Protein AF-V8D171-F1 (afdb_monomer_lite)

Radius of gyration: 16.26 Å; chains: 1; bounding box: 45×54×33 Å

Secondary structure (DSSP, 8-state):
-PPPEEEE--B--GGGTTSHHHHHHHHHHHHHH-TT-S-HHHHHHHT--S-HHHHHHHHHHHHHHHHHHHHHHS-GGG--SSTTSHHHHHHH-S--HHHHHHHHHHH--SPPPTT-B--EEEEPPP------

pLDDT: mean 88.14, std 11.97, range [40.44, 97.88]

Foldseek 3Di:
DDFDWDKDAWFDDPVCCLALLQLLLQLLVCLVPPVPDLASSVVSLVPDDDDPVSSVVSSLQLLQQLLVLCVVPPDPVQAFPDSSGVSRNVVRDNDSSVSSNVSSVVRPVDDDPPSTDGMDIDGDDPPPPPDD

Sequence (132 aa):
MASALHYRPSQVSAELQHTTLAVAWKAADIYALEPASTDAIAEAGTALTGDTAQIALLVAVVNDAACHLANDRIRASARPADPTRWANWQASVGELWPILADAAYFTYRHDIPVTNRPGRYETAPPTSSASQ

Structure (mmCIF, N/CA/C/O backbone):
data_AF-V8D171-F1
#
_entry.id   AF-V8D171-F1
#
loop_
_atom_site.group_PDB
_atom_site.id
_atom_site.type_symbol
_atom_site.label_atom_id
_atom_site.label_alt_id
_atom_site.label_comp_id
_atom_site.label_asym_id
_atom_site.label_entity_id
_atom_site.label_seq_id
_atom_site.pdbx_PDB_ins_code
_atom_site.Cartn_x
_atom_site.Cartn_y
_atom_site.Cartn_z
_atom_site.occupancy
_atom_site.B_iso_or_equiv
_atom_site.auth_seq_id
_atom_site.auth_comp_id
_atom_site.auth_asym_id
_atom_site.auth_atom_id
_atom_site.pdbx_PDB_model_num
ATOM 1 N N . MET A 1 1 ? -4.680 -32.297 -11.901 1.00 47.75 1 MET A N 1
ATOM 2 C CA . MET A 1 1 ? -5.339 -30.994 -12.137 1.00 47.75 1 MET A CA 1
ATOM 3 C C . MET A 1 1 ? -4.721 -30.010 -11.160 1.00 47.75 1 MET A C 1
ATOM 5 O O . MET A 1 1 ? -4.687 -30.332 -9.980 1.00 47.75 1 MET A O 1
ATOM 9 N N . ALA A 1 2 ? -4.128 -28.912 -11.631 1.00 50.97 2 ALA A N 1
ATOM 10 C CA . ALA A 1 2 ? -3.550 -27.904 -10.742 1.00 50.97 2 ALA A CA 1
ATOM 11 C C . ALA A 1 2 ? -4.689 -27.135 -10.057 1.00 50.97 2 ALA A C 1
ATOM 13 O O . ALA A 1 2 ? -5.599 -26.672 -10.744 1.00 50.97 2 ALA A O 1
ATOM 14 N N . SER A 1 3 ? -4.674 -27.040 -8.727 1.00 58.84 3 SER A N 1
ATOM 15 C CA . SER A 1 3 ? -5.623 -26.198 -7.996 1.00 58.84 3 SER A CA 1
ATOM 16 C C . SER A 1 3 ? -5.428 -24.745 -8.422 1.00 58.84 3 SER A C 1
ATOM 18 O O . SER A 1 3 ? -4.307 -24.239 -8.373 1.00 58.84 3 SER A O 1
ATOM 20 N N . ALA A 1 4 ? -6.502 -24.080 -8.845 1.00 74.88 4 ALA A N 1
ATOM 21 C CA . ALA A 1 4 ? -6.458 -22.651 -9.124 1.00 74.88 4 ALA A CA 1
ATOM 22 C C . ALA A 1 4 ? -6.214 -21.889 -7.809 1.00 74.88 4 ALA A C 1
ATOM 24 O O . ALA A 1 4 ? -6.888 -22.143 -6.807 1.00 74.88 4 ALA A O 1
ATOM 25 N N . LEU A 1 5 ? -5.228 -20.991 -7.811 1.00 80.69 5 LEU A N 1
ATOM 26 C CA . LEU A 1 5 ? -5.013 -20.037 -6.727 1.00 80.69 5 LEU A CA 1
ATOM 27 C C . LEU A 1 5 ? -6.047 -18.919 -6.869 1.00 80.69 5 LEU A C 1
ATOM 29 O O . LEU A 1 5 ? -6.134 -18.299 -7.928 1.00 80.69 5 LEU A O 1
ATOM 33 N N . HIS A 1 6 ? -6.824 -18.662 -5.819 1.00 87.25 6 HIS A N 1
ATOM 34 C CA . HIS A 1 6 ? -7.731 -17.517 -5.757 1.00 87.25 6 HIS A CA 1
ATOM 35 C C . HIS A 1 6 ? -7.185 -16.484 -4.778 1.00 87.25 6 HIS A C 1
ATOM 37 O O . HIS A 1 6 ? -6.730 -16.826 -3.685 1.00 87.25 6 HIS A O 1
ATOM 43 N N . TYR A 1 7 ? -7.225 -15.211 -5.163 1.00 88.62 7 TYR A N 1
ATOM 44 C CA . TYR A 1 7 ? -6.874 -14.133 -4.249 1.00 88.62 7 TYR A CA 1
ATOM 45 C C . TYR A 1 7 ? -8.069 -13.796 -3.362 1.00 88.62 7 TYR A C 1
ATOM 47 O O . TYR A 1 7 ? -9.176 -13.555 -3.849 1.00 88.62 7 TYR A O 1
ATOM 55 N N . ARG A 1 8 ? -7.847 -13.772 -2.050 1.00 91.69 8 ARG A N 1
ATOM 56 C CA . ARG A 1 8 ? -8.813 -13.298 -1.067 1.00 91.69 8 ARG A CA 1
ATOM 57 C C . ARG A 1 8 ? -8.373 -11.915 -0.575 1.00 91.69 8 ARG A C 1
ATOM 59 O O . ARG A 1 8 ? -7.307 -11.849 0.040 1.00 91.69 8 ARG A O 1
ATOM 66 N N . PRO A 1 9 ? -9.178 -10.857 -0.792 1.00 92.94 9 PRO A N 1
ATOM 67 C CA . PRO A 1 9 ? -8.846 -9.508 -0.342 1.00 92.94 9 PRO A CA 1
ATOM 68 C C . PRO A 1 9 ? -8.697 -9.402 1.175 1.00 92.94 9 PRO A C 1
ATOM 70 O O . PRO A 1 9 ? -9.237 -10.223 1.933 1.00 92.94 9 PRO A O 1
ATOM 73 N N . SER A 1 10 ? -8.002 -8.357 1.609 1.00 93.62 10 SER A N 1
ATOM 74 C CA . SER A 1 10 ? -7.851 -8.010 3.014 1.00 93.62 10 SER A CA 1
ATOM 75 C C . SER A 1 10 ? -9.191 -7.713 3.700 1.00 93.62 10 SER A C 1
ATOM 77 O O . SER A 1 10 ? -10.198 -7.350 3.087 1.00 93.62 10 SER A O 1
ATOM 79 N N . GLN A 1 11 ? -9.211 -7.900 5.017 1.00 94.00 11 GLN A N 1
ATOM 80 C CA . GLN A 1 11 ? -10.325 -7.538 5.886 1.00 94.00 11 GLN A CA 1
ATOM 81 C C . GLN A 1 11 ? -9.836 -6.465 6.851 1.00 94.00 11 GLN A C 1
ATOM 83 O O . GLN A 1 11 ? -8.930 -6.724 7.643 1.00 94.00 11 GLN A O 1
ATOM 88 N N . VAL A 1 12 ? -10.434 -5.276 6.773 1.00 91.69 12 VAL A N 1
ATOM 89 C CA . VAL A 1 12 ? -10.083 -4.113 7.597 1.00 91.69 12 VAL A CA 1
ATOM 90 C C . VAL A 1 12 ? -11.354 -3.518 8.196 1.00 91.69 12 VAL A C 1
ATOM 92 O O . VAL A 1 12 ? -12.280 -3.147 7.473 1.00 91.69 12 VAL A O 1
ATOM 95 N N . SER A 1 13 ? -11.412 -3.437 9.522 1.00 91.94 13 SER A N 1
ATOM 96 C CA . SER A 1 13 ? -12.513 -2.839 10.269 1.00 91.94 13 SER A CA 1
ATOM 97 C C . SER A 1 13 ? -12.585 -1.332 10.029 1.00 91.94 13 SER A 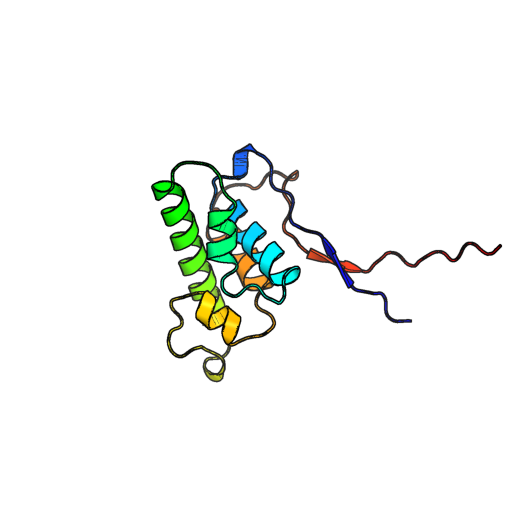C 1
ATOM 99 O O . SER A 1 13 ? -11.593 -0.692 9.684 1.00 91.94 13 SER A O 1
ATOM 101 N N . ALA A 1 14 ? -13.767 -0.749 10.247 1.00 89.06 14 ALA A N 1
ATOM 102 C CA . ALA A 1 14 ? -13.996 0.686 10.068 1.00 89.06 14 ALA A CA 1
ATOM 103 C C . ALA A 1 14 ? -13.008 1.554 10.871 1.00 89.06 14 ALA A C 1
ATOM 105 O O . ALA A 1 14 ? -12.538 2.573 10.380 1.00 89.06 14 ALA A O 1
ATOM 106 N N . GLU A 1 15 ? -12.644 1.106 12.072 1.00 89.94 15 GLU A N 1
ATOM 107 C CA . GLU A 1 15 ? -11.712 1.788 12.978 1.00 89.94 15 GLU A CA 1
ATOM 108 C C . GLU A 1 15 ? -10.299 1.933 12.398 1.00 89.94 15 GLU A C 1
ATOM 110 O O . GLU A 1 15 ? -9.575 2.856 12.761 1.00 89.94 15 GLU A O 1
ATOM 115 N N . LEU A 1 16 ? -9.902 1.034 11.492 1.00 91.31 16 LEU A N 1
ATOM 116 C CA . LEU A 1 16 ? -8.572 1.031 10.890 1.00 91.31 16 LEU A CA 1
ATOM 117 C C . LEU A 1 16 ? -8.543 1.627 9.483 1.00 91.31 16 LEU A C 1
ATOM 119 O O . LEU A 1 16 ? -7.455 1.774 8.934 1.00 91.31 16 LEU A O 1
ATOM 123 N N . GLN A 1 17 ? -9.688 2.005 8.904 1.00 89.88 17 GLN A N 1
ATOM 124 C CA . GLN A 1 17 ? -9.785 2.495 7.518 1.00 89.88 17 GLN A CA 1
ATOM 125 C C . GLN A 1 17 ? -8.870 3.700 7.237 1.00 89.88 17 GLN A C 1
ATOM 127 O O . GLN A 1 17 ? -8.340 3.822 6.137 1.00 89.88 17 GLN A O 1
ATOM 132 N N . HIS A 1 18 ? -8.614 4.552 8.235 1.00 93.06 18 HIS A N 1
ATOM 133 C CA . HIS A 1 18 ? -7.755 5.741 8.120 1.00 93.06 18 HIS A CA 1
ATOM 134 C C . HIS A 1 18 ? -6.362 5.534 8.714 1.00 93.06 18 HIS A C 1
ATOM 136 O O . HIS A 1 18 ? -5.835 6.386 9.430 1.00 93.06 18 HIS A O 1
ATOM 142 N N . THR A 1 19 ? -5.760 4.382 8.434 1.00 95.00 19 THR A N 1
ATOM 143 C CA . THR A 1 19 ? -4.417 4.031 8.911 1.00 95.00 19 THR A CA 1
ATOM 144 C C . THR A 1 19 ? -3.512 3.617 7.757 1.00 95.00 19 THR A C 1
ATOM 146 O O . THR A 1 19 ? -3.974 3.248 6.676 1.00 95.00 19 THR A O 1
ATOM 149 N N . THR A 1 20 ? -2.199 3.635 7.991 1.00 95.88 20 THR A N 1
ATOM 150 C CA . THR A 1 20 ? -1.221 3.141 7.012 1.00 95.88 20 THR A CA 1
ATOM 151 C C . THR A 1 20 ? -1.405 1.649 6.731 1.00 95.88 20 THR A C 1
ATOM 153 O O . THR A 1 20 ? -1.169 1.217 5.607 1.00 95.88 20 THR A O 1
ATOM 156 N N . LEU A 1 21 ? -1.905 0.879 7.711 1.00 95.19 21 LEU A N 1
ATOM 157 C CA . LEU A 1 21 ? -2.272 -0.528 7.538 1.00 95.19 21 LEU A CA 1
ATOM 158 C C . LEU A 1 21 ? -3.305 -0.695 6.424 1.00 95.19 21 LEU A C 1
ATOM 160 O O . LEU A 1 21 ? -3.100 -1.485 5.505 1.00 95.19 21 LEU A O 1
ATOM 164 N N . ALA A 1 22 ? -4.400 0.067 6.502 1.00 94.69 22 ALA A N 1
ATOM 165 C CA . ALA A 1 22 ? -5.492 -0.016 5.540 1.00 94.69 22 ALA A CA 1
ATOM 166 C C . ALA A 1 22 ? -5.039 0.375 4.136 1.00 94.69 22 ALA A C 1
ATOM 168 O O . ALA A 1 22 ? -5.339 -0.344 3.188 1.00 94.69 22 ALA A O 1
ATOM 169 N N . VAL A 1 23 ? -4.274 1.464 4.008 1.00 96.88 23 VAL A N 1
ATOM 170 C CA . VAL A 1 23 ? -3.734 1.903 2.712 1.00 96.88 23 VAL A CA 1
ATOM 171 C C . VAL A 1 23 ? -2.828 0.830 2.110 1.00 96.88 23 VAL A C 1
ATOM 173 O O . VAL A 1 23 ? -3.007 0.463 0.953 1.00 96.88 23 VAL A O 1
ATOM 176 N N . ALA A 1 24 ? -1.893 0.281 2.885 1.00 96.44 24 ALA A N 1
ATOM 177 C CA . ALA A 1 24 ? -0.943 -0.712 2.395 1.00 96.44 24 ALA A CA 1
ATOM 178 C C . ALA A 1 24 ? -1.609 -2.045 2.013 1.00 96.44 24 ALA A C 1
ATOM 180 O O . ALA A 1 24 ? -1.331 -2.590 0.946 1.00 96.44 24 ALA A O 1
ATOM 181 N N . TRP A 1 25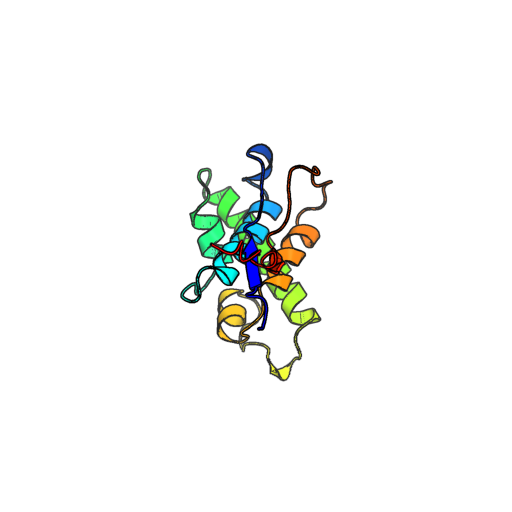 ? -2.529 -2.557 2.836 1.00 95.56 25 TRP A N 1
ATOM 182 C CA . TRP A 1 25 ? -3.274 -3.775 2.500 1.00 95.56 25 TRP A CA 1
ATOM 183 C C . TRP A 1 25 ? -4.215 -3.575 1.317 1.00 95.56 25 TRP A C 1
ATOM 185 O O . TRP A 1 25 ? -4.282 -4.442 0.451 1.00 95.56 25 TRP A O 1
ATOM 195 N N . LYS A 1 26 ? -4.879 -2.419 1.219 1.00 95.94 26 LYS A N 1
ATOM 196 C CA . LYS A 1 26 ? -5.709 -2.091 0.059 1.00 95.94 26 LYS A CA 1
ATOM 197 C C . LYS A 1 26 ? -4.873 -1.969 -1.215 1.00 95.94 26 LYS A C 1
ATOM 199 O O . LYS A 1 26 ? -5.304 -2.454 -2.254 1.00 95.94 26 LYS A O 1
ATOM 204 N N . ALA A 1 27 ? -3.681 -1.380 -1.138 1.00 96.31 27 ALA A N 1
ATOM 205 C CA . ALA A 1 27 ? -2.749 -1.326 -2.261 1.00 96.31 27 ALA A CA 1
ATOM 206 C C . ALA A 1 27 ? -2.307 -2.734 -2.687 1.00 96.31 27 ALA A C 1
ATOM 208 O O . ALA A 1 27 ? -2.283 -3.042 -3.876 1.00 96.31 27 ALA A O 1
ATOM 209 N N . ALA A 1 28 ? -2.009 -3.618 -1.728 1.00 94.88 28 ALA A N 1
ATOM 210 C CA . ALA A 1 28 ? -1.694 -5.014 -2.023 1.00 94.88 28 ALA A CA 1
ATOM 211 C C . ALA A 1 28 ? -2.868 -5.731 -2.715 1.00 94.88 28 ALA A C 1
ATOM 213 O O . ALA A 1 28 ? -2.644 -6.459 -3.681 1.00 94.88 28 ALA A O 1
ATOM 214 N N . ASP A 1 29 ? -4.103 -5.487 -2.257 1.00 94.81 29 ASP A N 1
ATOM 215 C CA . ASP A 1 29 ? -5.315 -6.037 -2.869 1.00 94.81 29 ASP A CA 1
ATOM 216 C C . ASP A 1 29 ? -5.505 -5.534 -4.307 1.00 94.81 29 ASP A C 1
ATOM 218 O O . ASP A 1 29 ? -5.737 -6.340 -5.204 1.00 94.81 29 ASP A O 1
ATOM 222 N N . ILE A 1 30 ? -5.386 -4.219 -4.534 1.00 94.56 30 ILE A N 1
ATOM 223 C CA . ILE A 1 30 ? -5.502 -3.598 -5.864 1.00 94.56 30 ILE A CA 1
ATOM 224 C C . ILE A 1 30 ? -4.469 -4.207 -6.805 1.00 94.56 30 ILE A C 1
ATOM 226 O O . ILE A 1 30 ? -4.820 -4.712 -7.865 1.00 94.56 30 ILE A O 1
ATOM 230 N N . TYR A 1 31 ? -3.203 -4.248 -6.395 1.00 92.06 31 TYR A N 1
ATOM 231 C CA . TYR A 1 31 ? -2.142 -4.779 -7.240 1.00 92.06 31 TYR A CA 1
ATOM 232 C C . TYR A 1 31 ? -2.321 -6.277 -7.556 1.00 92.06 31 TYR A C 1
ATOM 234 O O . TYR A 1 31 ? -1.979 -6.725 -8.648 1.00 92.06 31 TYR A O 1
ATOM 242 N N . ALA A 1 32 ? -2.888 -7.061 -6.632 1.00 90.50 32 ALA A N 1
ATOM 243 C CA . ALA A 1 32 ? -3.170 -8.479 -6.857 1.00 90.50 32 ALA A CA 1
ATOM 244 C C . ALA A 1 32 ? -4.400 -8.735 -7.750 1.00 90.50 32 ALA A C 1
ATOM 246 O O . ALA A 1 32 ? -4.454 -9.757 -8.434 1.00 90.50 32 ALA A O 1
ATOM 247 N N . LEU A 1 33 ? -5.396 -7.845 -7.729 1.00 90.69 33 LEU A N 1
ATOM 248 C CA . LEU A 1 33 ? -6.685 -8.033 -8.406 1.00 90.69 33 LEU A CA 1
ATOM 249 C C . LEU A 1 33 ? -6.809 -7.267 -9.725 1.00 90.69 33 LEU A C 1
ATOM 251 O O . LEU A 1 33 ? -7.606 -7.659 -10.578 1.00 90.69 33 LEU A O 1
ATOM 255 N N . GLU A 1 34 ? -6.044 -6.193 -9.901 1.00 91.31 34 GLU A N 1
ATOM 256 C CA . GLU A 1 34 ? -6.171 -5.252 -11.011 1.00 91.31 34 GLU A CA 1
ATOM 257 C C . GLU A 1 34 ? -4.845 -5.143 -11.781 1.00 91.31 34 GLU A C 1
ATOM 259 O O . GLU A 1 34 ? -4.040 -4.249 -11.523 1.00 91.31 34 GLU A O 1
ATOM 264 N N . PRO A 1 35 ? -4.611 -6.005 -12.793 1.00 84.25 35 PRO A N 1
ATOM 265 C CA . PRO A 1 35 ? -3.373 -5.993 -13.582 1.00 84.25 35 PRO A CA 1
ATOM 266 C C . PRO A 1 35 ? -3.101 -4.680 -14.331 1.00 84.25 35 PRO A C 1
ATOM 268 O O . PRO A 1 35 ? -1.994 -4.469 -14.817 1.00 84.25 35 PRO A O 1
ATOM 271 N N . ALA A 1 36 ? -4.122 -3.832 -14.482 1.00 89.56 36 ALA A N 1
ATOM 272 C CA . ALA A 1 36 ? -4.025 -2.526 -15.127 1.00 89.56 36 ALA A CA 1
ATOM 273 C C . ALA A 1 36 ? -3.628 -1.395 -14.161 1.00 89.56 36 ALA A C 1
ATOM 275 O O . ALA A 1 36 ? -3.342 -0.293 -14.628 1.00 89.56 36 ALA A O 1
ATOM 276 N N . SER A 1 37 ? -3.619 -1.650 -12.847 1.00 92.88 37 SER A N 1
ATOM 277 C CA . SER A 1 37 ? -3.171 -0.680 -11.848 1.00 92.88 37 SER A CA 1
ATOM 278 C C . SER A 1 37 ? -1.734 -0.263 -12.145 1.00 92.88 37 SER A C 1
ATOM 280 O O . SER A 1 37 ? -0.869 -1.097 -12.437 1.00 92.88 37 SER A O 1
ATOM 282 N N . THR A 1 38 ? -1.467 1.036 -12.054 1.00 92.88 38 THR A N 1
ATOM 283 C CA . THR A 1 38 ? -0.123 1.594 -12.304 1.00 92.88 38 THR A CA 1
ATOM 284 C C . THR A 1 38 ? 0.508 2.160 -11.041 1.00 92.88 38 THR A C 1
ATOM 286 O O . THR A 1 38 ? 1.733 2.203 -10.939 1.00 92.88 38 THR A O 1
ATOM 289 N N . ASP A 1 39 ? -0.316 2.526 -10.059 1.00 95.38 39 ASP A N 1
ATOM 290 C CA . ASP A 1 39 ? 0.126 2.939 -8.735 1.00 95.38 39 ASP A CA 1
ATOM 291 C C . ASP A 1 39 ? -0.920 2.529 -7.698 1.00 95.38 39 ASP A C 1
ATOM 293 O O . ASP A 1 39 ? -1.822 3.288 -7.331 1.00 95.38 39 ASP A O 1
ATOM 297 N N . ALA A 1 40 ? -0.783 1.301 -7.202 1.00 96.12 40 ALA A N 1
ATOM 298 C CA . ALA A 1 40 ? -1.761 0.742 -6.283 1.00 96.12 40 ALA A CA 1
ATOM 299 C C . ALA A 1 40 ? -1.839 1.505 -4.945 1.00 96.12 40 ALA A C 1
ATOM 301 O O . ALA A 1 40 ? -2.881 1.490 -4.291 1.00 96.12 40 ALA A O 1
ATOM 302 N N . ILE A 1 41 ? -0.766 2.194 -4.528 1.00 97.50 41 ILE A N 1
ATOM 303 C CA . ILE A 1 41 ? -0.753 2.982 -3.285 1.00 97.50 41 ILE A CA 1
ATOM 304 C C . ILE A 1 41 ? -1.555 4.272 -3.472 1.00 97.50 41 ILE A C 1
ATOM 306 O O . ILE A 1 41 ? -2.386 4.608 -2.623 1.00 97.50 41 ILE A O 1
ATOM 310 N N . ALA A 1 42 ? -1.348 4.985 -4.582 1.00 97.00 42 ALA A N 1
ATOM 311 C CA . ALA A 1 42 ? -2.121 6.186 -4.891 1.00 97.00 42 ALA A CA 1
ATOM 312 C C . ALA A 1 42 ? -3.615 5.871 -5.094 1.00 97.00 42 ALA A C 1
ATOM 314 O O . ALA A 1 42 ? -4.487 6.597 -4.604 1.00 97.00 42 ALA A O 1
ATOM 315 N N . GLU A 1 43 ? -3.918 4.759 -5.766 1.00 97.12 43 GLU A N 1
ATOM 316 C CA . GLU A 1 43 ? -5.285 4.272 -5.977 1.00 97.12 43 GLU A CA 1
ATOM 317 C C . GLU A 1 43 ? -5.950 3.877 -4.644 1.00 97.12 43 GLU A C 1
ATOM 319 O O . GLU A 1 43 ? -7.089 4.274 -4.381 1.00 97.12 43 GLU A O 1
ATOM 324 N N . ALA A 1 44 ? -5.223 3.201 -3.743 1.00 96.25 44 ALA A N 1
ATOM 325 C CA . ALA A 1 44 ? -5.703 2.894 -2.394 1.00 96.25 44 ALA A CA 1
ATOM 326 C C . ALA A 1 44 ? -6.037 4.157 -1.586 1.00 96.25 44 ALA A C 1
ATOM 328 O O . ALA A 1 44 ? -7.074 4.202 -0.926 1.00 96.25 44 ALA A O 1
ATOM 329 N N . GLY A 1 45 ? -5.196 5.194 -1.660 1.00 95.62 45 GLY A N 1
ATOM 330 C CA . GLY A 1 45 ? -5.468 6.484 -1.024 1.00 95.62 45 GLY A CA 1
ATOM 331 C C . GLY A 1 45 ? -6.704 7.182 -1.595 1.00 95.62 45 GLY A C 1
ATOM 332 O O . GLY A 1 45 ? -7.516 7.706 -0.840 1.00 95.62 45 GLY A O 1
ATOM 333 N N . THR A 1 46 ? -6.888 7.133 -2.917 1.00 94.50 46 THR A N 1
ATOM 334 C CA . THR A 1 46 ? -8.045 7.732 -3.614 1.00 94.50 46 THR A CA 1
ATOM 335 C C . THR A 1 46 ? -9.369 7.072 -3.220 1.00 94.50 46 THR A C 1
ATOM 337 O O . THR A 1 46 ? -10.411 7.724 -3.215 1.00 94.50 46 THR A O 1
ATOM 340 N N . ALA A 1 47 ? -9.338 5.790 -2.852 1.00 92.44 47 ALA A N 1
ATOM 341 C CA . ALA A 1 47 ? -10.513 5.071 -2.370 1.00 92.44 47 ALA A CA 1
ATOM 342 C C . ALA A 1 47 ? -10.950 5.485 -0.949 1.00 92.44 47 ALA A C 1
ATOM 344 O O . ALA A 1 47 ? -12.061 5.147 -0.536 1.00 92.44 47 ALA A O 1
ATOM 345 N N . LEU A 1 48 ? -10.105 6.197 -0.193 1.00 91.75 48 LEU A N 1
ATOM 346 C CA . LEU A 1 48 ? -10.450 6.686 1.138 1.00 91.75 48 LEU A CA 1
ATOM 347 C C .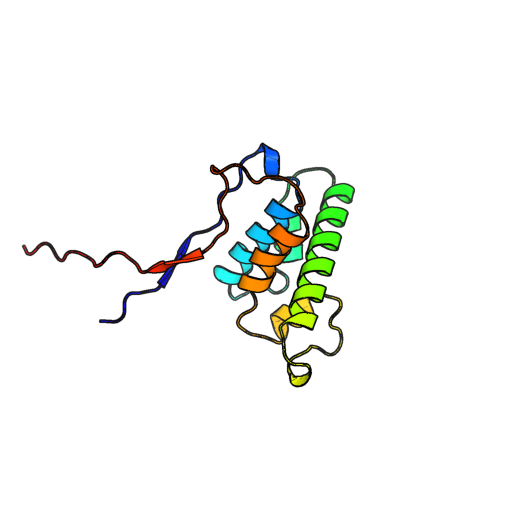 LEU A 1 48 ? -11.301 7.955 1.059 1.00 91.75 48 LEU A C 1
ATOM 349 O O . LEU A 1 48 ? -11.030 8.882 0.301 1.00 91.75 48 LEU A O 1
ATOM 353 N N . THR A 1 49 ? -12.310 8.035 1.920 1.00 88.75 49 THR A N 1
ATOM 354 C CA . THR A 1 49 ? -13.095 9.257 2.133 1.00 88.75 49 THR A CA 1
ATOM 355 C C . THR A 1 49 ? -12.550 10.019 3.334 1.00 88.75 49 THR A C 1
ATOM 357 O O . THR A 1 49 ? -12.311 9.394 4.365 1.00 88.75 49 THR A O 1
ATOM 360 N N . GLY A 1 50 ? -12.427 11.345 3.281 1.00 88.38 50 GLY A N 1
ATOM 361 C CA . GLY A 1 50 ? -12.047 12.141 4.453 1.00 88.38 50 GLY A CA 1
ATOM 362 C C . GLY A 1 50 ? -11.136 13.312 4.116 1.00 88.38 50 GLY A C 1
ATOM 363 O O . GLY A 1 50 ? -11.210 13.863 3.021 1.00 88.38 50 GLY A O 1
ATOM 364 N N . ASP A 1 51 ? -10.295 13.696 5.076 1.00 93.12 51 ASP A N 1
ATOM 365 C CA . ASP A 1 51 ? -9.335 14.786 4.911 1.00 93.12 51 ASP A CA 1
ATOM 366 C C . ASP A 1 51 ? -8.216 14.408 3.929 1.00 93.12 51 ASP A C 1
ATOM 368 O O . ASP A 1 51 ? -7.397 13.522 4.187 1.00 93.12 51 ASP A O 1
ATOM 372 N N . THR A 1 52 ? -8.154 15.130 2.810 1.00 94.00 52 THR A N 1
ATOM 373 C CA . THR A 1 52 ? -7.154 14.946 1.756 1.00 94.00 52 THR A CA 1
ATOM 374 C C . THR A 1 52 ? -5.723 15.092 2.270 1.00 94.00 52 THR A C 1
ATOM 376 O O . THR A 1 52 ? -4.842 14.367 1.809 1.00 94.00 52 THR A O 1
ATOM 379 N N . ALA A 1 53 ? -5.462 15.996 3.222 1.00 95.62 53 ALA A N 1
ATOM 380 C CA . ALA A 1 53 ? -4.111 16.202 3.745 1.00 95.62 53 ALA A CA 1
ATOM 381 C C . ALA A 1 53 ? -3.642 14.994 4.570 1.00 95.62 53 ALA A C 1
ATOM 383 O O . ALA A 1 53 ? -2.521 14.510 4.393 1.00 95.62 53 ALA A O 1
ATOM 384 N N . GLN A 1 54 ? -4.524 14.462 5.419 1.00 95.81 54 GLN A N 1
ATOM 385 C CA . GLN A 1 54 ? -4.270 13.230 6.160 1.00 95.81 54 GLN A CA 1
ATOM 386 C C . GLN A 1 54 ? -4.064 12.038 5.218 1.00 95.81 54 GLN A C 1
ATOM 388 O O . GLN A 1 54 ? -3.110 11.280 5.390 1.00 95.81 54 GLN A O 1
ATOM 393 N N . ILE A 1 55 ? -4.918 11.880 4.203 1.00 96.44 55 ILE A N 1
ATOM 394 C CA . ILE A 1 55 ? -4.806 10.789 3.223 1.00 96.44 55 ILE A CA 1
ATOM 395 C C . ILE A 1 55 ? -3.468 10.866 2.476 1.00 96.44 55 ILE A C 1
ATOM 397 O O . ILE A 1 55 ? -2.780 9.853 2.353 1.00 96.44 55 ILE A O 1
ATOM 401 N N . ALA A 1 56 ? -3.054 12.060 2.043 1.00 96.44 56 ALA A N 1
ATOM 402 C CA . ALA A 1 56 ? -1.769 12.261 1.379 1.00 96.44 56 ALA A CA 1
ATOM 403 C C . ALA A 1 56 ? -0.581 11.852 2.268 1.00 96.44 56 ALA A C 1
ATOM 405 O O . ALA A 1 56 ? 0.371 11.246 1.777 1.00 96.44 56 ALA A O 1
ATOM 406 N N . LEU A 1 57 ? -0.649 12.120 3.578 1.00 96.56 57 LEU A N 1
ATOM 407 C CA . LEU A 1 57 ? 0.370 11.681 4.533 1.00 96.56 57 LEU A CA 1
ATOM 408 C C . LEU A 1 57 ? 0.417 10.153 4.661 1.00 96.56 57 LEU A C 1
ATOM 410 O O . LEU A 1 57 ? 1.501 9.575 4.635 1.00 96.56 57 LEU A O 1
ATOM 414 N N . LEU A 1 58 ? -0.741 9.492 4.769 1.00 96.75 58 LEU A N 1
ATOM 415 C CA . LEU A 1 58 ? -0.811 8.028 4.838 1.00 96.75 58 LEU A CA 1
ATOM 416 C C . LEU A 1 58 ? -0.212 7.386 3.579 1.00 96.75 58 LEU A C 1
ATOM 418 O O . LEU A 1 58 ? 0.613 6.480 3.687 1.00 96.75 58 LEU A O 1
ATOM 422 N N . VAL A 1 59 ? -0.579 7.895 2.400 1.00 97.38 59 VAL A N 1
ATOM 423 C CA . VAL A 1 59 ? -0.038 7.464 1.101 1.00 97.38 59 VAL A CA 1
ATOM 424 C C . VAL A 1 59 ? 1.477 7.649 1.049 1.00 97.38 59 VAL A C 1
ATOM 426 O O . VAL A 1 59 ? 2.189 6.721 0.672 1.00 97.38 59 VAL A O 1
ATOM 429 N N . ALA A 1 60 ? 1.987 8.808 1.473 1.00 97.38 60 ALA A N 1
ATOM 430 C CA . ALA A 1 60 ? 3.420 9.086 1.471 1.00 97.38 60 ALA A CA 1
ATOM 431 C C . ALA A 1 60 ? 4.201 8.125 2.384 1.00 97.38 60 ALA A C 1
ATOM 433 O O . ALA A 1 60 ? 5.231 7.594 1.972 1.00 97.38 60 ALA A O 1
ATOM 434 N N . VAL A 1 61 ? 3.692 7.855 3.592 1.00 97.38 61 VAL A N 1
ATOM 435 C CA . VAL A 1 61 ? 4.317 6.920 4.544 1.00 97.38 61 VAL A CA 1
ATOM 436 C C . VAL A 1 61 ? 4.328 5.491 3.999 1.00 97.38 61 VAL A C 1
ATOM 438 O O . VAL A 1 61 ? 5.339 4.798 4.108 1.00 97.38 61 VAL A O 1
ATOM 441 N N . VAL A 1 62 ? 3.227 5.040 3.391 1.00 97.56 62 VAL A N 1
ATOM 442 C CA . VAL A 1 62 ? 3.156 3.697 2.795 1.00 97.56 62 VAL A CA 1
ATOM 443 C C . VAL A 1 62 ? 4.071 3.579 1.577 1.00 97.56 62 VAL A C 1
ATOM 445 O O . VAL A 1 62 ? 4.763 2.572 1.449 1.00 97.56 62 VAL A O 1
ATOM 448 N N . ASN A 1 63 ? 4.137 4.606 0.723 1.00 97.88 63 ASN A N 1
ATOM 449 C CA . ASN A 1 63 ? 5.067 4.644 -0.406 1.00 97.88 63 ASN A CA 1
ATOM 450 C C . ASN A 1 63 ? 6.523 4.534 0.063 1.00 97.88 63 ASN A C 1
ATOM 452 O O . ASN A 1 63 ? 7.263 3.705 -0.459 1.00 97.88 63 ASN A O 1
ATOM 456 N N . ASP A 1 64 ? 6.930 5.338 1.049 1.00 97.38 64 ASP A N 1
ATOM 457 C CA . ASP A 1 64 ? 8.295 5.306 1.585 1.00 97.38 64 ASP A CA 1
ATOM 458 C C . ASP A 1 64 ? 8.656 3.917 2.135 1.00 97.38 64 ASP A C 1
ATOM 460 O O . ASP A 1 64 ? 9.661 3.326 1.738 1.00 97.38 64 ASP A O 1
ATOM 464 N N . ALA A 1 65 ? 7.777 3.333 2.953 1.00 96.88 65 ALA A N 1
ATOM 465 C CA . ALA A 1 65 ? 7.979 1.996 3.502 1.00 96.88 65 ALA A CA 1
ATOM 466 C C . ALA A 1 65 ? 8.054 0.907 2.420 1.00 96.88 65 ALA A C 1
ATOM 468 O O . ALA A 1 65 ? 8.925 0.037 2.479 1.00 96.88 65 ALA A O 1
ATOM 469 N N . ALA A 1 66 ? 7.169 0.949 1.423 1.00 96.38 66 ALA A N 1
ATOM 470 C CA . ALA A 1 66 ? 7.160 -0.020 0.333 1.00 96.38 66 ALA A CA 1
ATOM 471 C C . ALA A 1 66 ? 8.429 0.088 -0.526 1.00 96.38 66 ALA A C 1
ATOM 473 O O . ALA A 1 66 ? 9.060 -0.927 -0.824 1.00 96.38 66 ALA A O 1
ATOM 474 N N . CYS A 1 67 ? 8.856 1.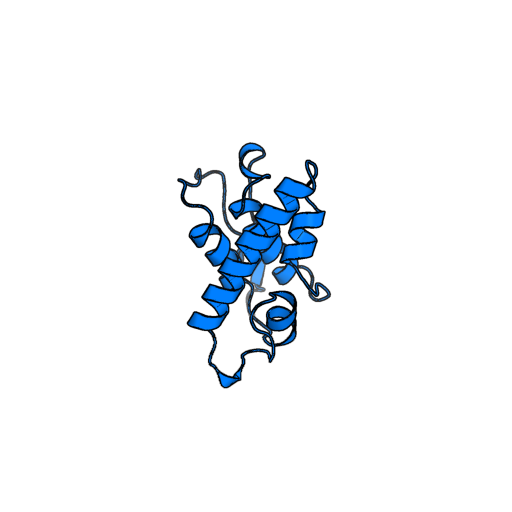308 -0.863 1.00 96.31 67 CYS A N 1
ATOM 475 C CA . CYS A 1 67 ? 10.103 1.562 -1.583 1.00 96.31 67 CYS A CA 1
ATOM 476 C C . CYS A 1 67 ? 11.330 1.120 -0.776 1.00 96.31 67 CYS A C 1
ATOM 478 O O . CYS A 1 67 ? 12.254 0.532 -1.341 1.00 96.31 67 CYS A O 1
ATOM 480 N N . HIS A 1 68 ? 11.355 1.364 0.535 1.00 95.75 68 HIS A N 1
ATOM 481 C CA . HIS A 1 68 ? 12.428 0.906 1.416 1.00 95.75 68 HIS A CA 1
ATOM 482 C C . HIS A 1 68 ? 12.527 -0.627 1.421 1.00 95.75 68 HIS A C 1
ATOM 484 O O . HIS A 1 68 ? 13.577 -1.183 1.100 1.00 95.75 68 HIS A O 1
ATOM 490 N N . LEU A 1 69 ? 11.410 -1.322 1.655 1.00 95.50 69 LEU A N 1
ATOM 491 C CA . LEU A 1 69 ? 11.360 -2.786 1.637 1.00 95.50 69 LEU A CA 1
ATOM 492 C C . LEU A 1 69 ? 11.695 -3.376 0.258 1.00 95.50 69 LEU A C 1
ATOM 494 O O . LEU A 1 69 ? 12.362 -4.409 0.178 1.00 95.50 69 LEU A O 1
ATOM 498 N N . ALA A 1 70 ? 11.263 -2.735 -0.830 1.00 94.50 70 ALA A N 1
ATOM 499 C CA . ALA A 1 70 ? 11.616 -3.149 -2.185 1.00 94.50 70 ALA A CA 1
ATOM 500 C C . ALA A 1 70 ? 13.119 -3.002 -2.442 1.00 94.50 70 ALA A C 1
ATOM 502 O O . ALA A 1 70 ? 13.741 -3.920 -2.976 1.00 94.50 70 ALA A O 1
ATOM 503 N N . ASN A 1 71 ? 13.730 -1.898 -2.003 1.00 93.31 71 ASN A N 1
ATOM 504 C CA . ASN A 1 71 ? 15.178 -1.725 -2.082 1.00 93.31 71 ASN A CA 1
ATOM 505 C C . ASN A 1 71 ? 15.922 -2.837 -1.337 1.00 93.31 71 ASN A C 1
ATOM 507 O O . ASN A 1 71 ? 16.886 -3.381 -1.878 1.00 93.31 71 ASN A O 1
ATOM 511 N N . ASP A 1 72 ? 15.466 -3.203 -0.144 1.00 92.62 72 ASP A N 1
ATOM 512 C CA . ASP A 1 72 ? 16.133 -4.213 0.678 1.00 92.62 72 ASP A CA 1
ATOM 513 C C . ASP A 1 72 ? 16.002 -5.630 0.109 1.00 92.62 72 ASP A C 1
ATOM 515 O O . ASP A 1 72 ? 16.933 -6.432 0.195 1.00 92.62 72 ASP A O 1
ATOM 519 N N . ARG A 1 73 ? 14.850 -5.956 -0.486 1.00 92.00 73 ARG A N 1
ATOM 520 C CA . ARG A 1 73 ? 14.516 -7.331 -0.893 1.00 92.00 73 ARG A CA 1
ATOM 521 C C . ARG A 1 73 ? 14.796 -7.628 -2.359 1.00 92.00 73 ARG A C 1
ATOM 523 O O . ARG A 1 73 ? 15.030 -8.783 -2.716 1.00 92.00 73 ARG A O 1
ATOM 530 N N . ILE A 1 74 ? 14.758 -6.615 -3.218 1.00 90.81 74 ILE A N 1
ATOM 531 C CA . ILE A 1 74 ? 14.931 -6.780 -4.659 1.00 90.81 74 ILE A CA 1
ATOM 532 C C . ILE A 1 74 ? 16.387 -6.520 -5.049 1.00 90.81 74 ILE A C 1
ATOM 534 O O . ILE A 1 74 ? 17.033 -5.561 -4.618 1.00 90.81 74 ILE A O 1
ATOM 538 N N . ARG A 1 75 ? 16.910 -7.391 -5.919 1.00 88.12 75 ARG A N 1
ATOM 539 C CA . ARG A 1 75 ? 18.274 -7.282 -6.450 1.00 88.12 75 ARG A CA 1
ATOM 540 C C . ARG A 1 75 ? 18.486 -5.926 -7.117 1.00 88.12 75 ARG A C 1
ATOM 542 O O . ARG A 1 75 ? 17.637 -5.468 -7.876 1.00 88.12 75 ARG A O 1
ATOM 549 N N . ALA A 1 76 ? 19.674 -5.352 -6.921 1.00 86.00 76 ALA A N 1
ATOM 550 C CA . ALA A 1 76 ? 20.053 -4.050 -7.472 1.00 86.00 76 ALA A CA 1
ATOM 551 C C . ALA A 1 76 ? 19.802 -3.917 -8.989 1.00 86.00 76 ALA A C 1
ATOM 553 O O . ALA A 1 76 ? 19.394 -2.859 -9.450 1.00 86.00 76 ALA A O 1
ATOM 554 N N . SER A 1 77 ? 19.981 -4.998 -9.756 1.00 87.12 77 SER A N 1
ATOM 555 C CA . SER A 1 77 ? 19.777 -5.015 -11.211 1.00 87.12 77 SER A CA 1
ATOM 556 C C . SER A 1 77 ? 18.318 -4.888 -11.661 1.00 87.12 77 SER A C 1
ATOM 558 O O . SER A 1 77 ? 18.081 -4.598 -12.826 1.00 87.12 77 SER A O 1
ATOM 560 N N . ALA A 1 78 ? 17.351 -5.156 -10.780 1.00 87.56 78 ALA A N 1
ATOM 561 C CA . ALA A 1 78 ? 15.917 -5.063 -11.069 1.00 87.56 78 ALA A CA 1
ATOM 562 C C . ALA A 1 78 ? 15.286 -3.772 -10.516 1.00 87.56 78 ALA A C 1
ATOM 564 O O . ALA A 1 78 ? 14.072 -3.587 -10.606 1.00 87.56 78 ALA A O 1
ATOM 565 N N . ARG A 1 79 ? 16.098 -2.887 -9.921 1.00 90.75 79 ARG A N 1
ATOM 566 C CA . ARG A 1 79 ? 15.623 -1.615 -9.376 1.00 90.75 79 ARG A CA 1
ATOM 567 C C . ARG A 1 79 ? 15.319 -0.633 -10.510 1.00 90.75 79 ARG A C 1
ATOM 569 O O . ARG A 1 79 ? 16.104 -0.552 -11.459 1.00 90.75 79 ARG A O 1
ATOM 576 N N . PRO A 1 80 ? 14.225 0.136 -10.417 1.00 92.75 80 PRO A N 1
ATOM 577 C CA . PRO A 1 80 ? 13.959 1.206 -11.365 1.00 92.75 80 PRO A CA 1
ATOM 578 C C . PRO A 1 80 ? 14.989 2.338 -11.218 1.00 92.75 80 PRO A C 1
ATOM 580 O O . PRO A 1 80 ? 15.632 2.483 -10.178 1.00 92.75 80 PRO A O 1
ATOM 583 N N . ALA A 1 81 ? 15.117 3.169 -12.257 1.00 90.81 81 ALA A N 1
ATOM 584 C CA . ALA A 1 81 ? 16.030 4.317 -12.255 1.00 90.81 81 ALA A CA 1
ATOM 585 C C . ALA A 1 81 ? 15.712 5.330 -11.139 1.00 90.81 81 ALA A C 1
ATOM 587 O O . ALA A 1 81 ? 16.624 5.914 -10.561 1.00 90.81 81 ALA A O 1
ATOM 588 N N . ASP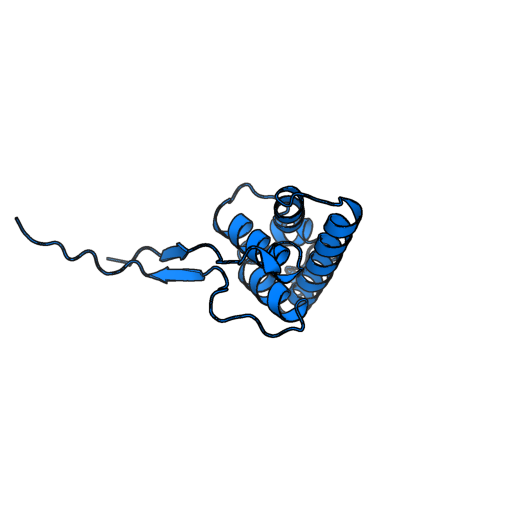 A 1 82 ? 14.426 5.501 -10.820 1.00 93.00 82 ASP A N 1
ATOM 589 C CA . ASP A 1 82 ? 13.955 6.246 -9.654 1.00 93.00 82 ASP A CA 1
ATOM 590 C C . ASP A 1 82 ? 13.226 5.289 -8.688 1.00 93.00 82 ASP A C 1
ATOM 592 O O . ASP A 1 82 ? 12.039 5.007 -8.878 1.00 93.00 82 ASP A O 1
ATOM 596 N N . PRO A 1 83 ? 13.919 4.773 -7.655 1.00 91.31 83 PRO A N 1
ATOM 597 C CA . PRO A 1 83 ? 13.363 3.821 -6.696 1.00 91.31 83 PRO A CA 1
ATOM 598 C C . PRO A 1 83 ? 12.615 4.483 -5.534 1.00 91.31 83 PRO A C 1
ATOM 600 O O . PRO A 1 83 ? 12.298 3.797 -4.562 1.00 91.31 83 PRO A O 1
ATOM 603 N N . THR A 1 84 ? 12.359 5.794 -5.587 1.00 93.81 84 THR A N 1
ATOM 604 C CA . THR A 1 84 ? 11.679 6.523 -4.501 1.00 93.81 84 THR A CA 1
ATOM 605 C C . THR A 1 84 ? 10.156 6.508 -4.631 1.00 93.81 84 THR A C 1
ATOM 607 O O . THR A 1 84 ? 9.442 6.778 -3.664 1.00 93.81 84 THR A O 1
ATOM 610 N N . ARG A 1 85 ? 9.640 6.148 -5.810 1.00 94.19 85 ARG A N 1
ATOM 611 C CA . ARG A 1 85 ? 8.206 6.095 -6.112 1.00 94.19 85 ARG A CA 1
ATOM 612 C C . ARG A 1 85 ? 7.763 4.670 -6.379 1.00 94.19 85 ARG A C 1
ATOM 614 O O . ARG A 1 85 ? 8.348 3.987 -7.221 1.00 94.19 85 ARG A O 1
ATOM 621 N N . TRP A 1 86 ? 6.691 4.250 -5.718 1.00 95.06 86 TRP A N 1
ATOM 622 C CA . TRP A 1 86 ? 6.162 2.903 -5.866 1.00 95.06 86 TRP A CA 1
ATOM 623 C C . TRP A 1 86 ? 5.726 2.587 -7.297 1.00 95.06 86 TRP A C 1
ATOM 625 O O . TRP A 1 86 ? 6.049 1.515 -7.798 1.00 95.06 86 TRP A O 1
ATOM 635 N N . ALA A 1 87 ? 5.095 3.536 -7.996 1.00 95.00 87 ALA A N 1
ATOM 636 C CA . ALA A 1 87 ? 4.698 3.372 -9.397 1.00 95.00 87 ALA A CA 1
ATOM 637 C C . ALA A 1 87 ? 5.845 2.873 -10.300 1.00 95.00 87 ALA A C 1
ATOM 639 O O . ALA A 1 87 ? 5.645 2.037 -11.180 1.00 95.00 87 ALA A O 1
ATOM 640 N N . ASN A 1 88 ? 7.078 3.326 -10.049 1.00 95.56 88 ASN A N 1
ATOM 641 C CA . ASN A 1 88 ? 8.238 2.901 -10.829 1.00 95.56 88 ASN A CA 1
ATOM 642 C C . ASN A 1 88 ? 8.642 1.454 -10.523 1.00 95.56 88 ASN A C 1
ATOM 644 O O . ASN A 1 88 ? 9.047 0.730 -11.429 1.00 95.56 88 ASN A O 1
ATOM 648 N N . TRP A 1 89 ? 8.526 1.030 -9.263 1.00 94.44 89 TRP A N 1
ATOM 649 C CA . TRP A 1 89 ? 8.732 -0.362 -8.866 1.00 94.44 89 TRP A CA 1
ATOM 650 C C . TRP A 1 89 ? 7.668 -1.273 -9.473 1.00 94.44 89 TRP A C 1
ATOM 652 O O . TRP A 1 89 ? 7.999 -2.299 -10.062 1.00 94.44 89 TRP A O 1
ATOM 662 N N . GLN A 1 90 ? 6.401 -0.863 -9.384 1.00 93.00 90 GLN A N 1
ATOM 663 C CA . GLN A 1 90 ? 5.257 -1.579 -9.945 1.00 93.00 90 GLN A CA 1
ATOM 664 C C . GLN A 1 90 ? 5.409 -1.811 -11.454 1.00 93.00 90 GLN A C 1
ATOM 666 O O . GLN A 1 90 ? 5.089 -2.889 -11.952 1.00 93.00 90 GLN A O 1
ATOM 671 N N . ALA A 1 91 ? 5.961 -0.828 -12.169 1.00 90.50 91 ALA A N 1
ATOM 672 C CA . ALA A 1 91 ? 6.267 -0.937 -13.590 1.00 90.50 91 ALA A CA 1
ATOM 673 C C . ALA A 1 91 ? 7.503 -1.805 -13.901 1.00 90.50 91 ALA A C 1
ATOM 675 O O . ALA A 1 91 ? 7.645 -2.270 -15.033 1.00 90.50 91 ALA A O 1
ATOM 676 N N . SER A 1 92 ? 8.418 -2.008 -12.944 1.00 86.62 92 SER A N 1
ATOM 677 C CA . SER A 1 92 ? 9.702 -2.679 -13.187 1.00 86.62 92 SER A CA 1
ATOM 678 C C . SER A 1 92 ? 9.733 -4.155 -12.787 1.00 86.62 92 SER A C 1
ATOM 680 O O . SER A 1 92 ? 10.520 -4.914 -13.355 1.00 86.62 92 SER A O 1
ATOM 682 N N . VAL A 1 93 ? 8.912 -4.583 -11.822 1.00 81.19 93 VAL A N 1
ATOM 683 C CA . VAL A 1 93 ? 8.910 -5.958 -11.293 1.00 81.19 93 VAL A CA 1
ATOM 684 C C . VAL A 1 93 ? 7.481 -6.498 -11.211 1.00 81.19 93 VAL A C 1
ATOM 686 O O . VAL A 1 93 ? 6.589 -5.838 -10.695 1.00 81.19 93 VAL A O 1
ATOM 689 N N . GLY A 1 94 ? 7.270 -7.725 -11.700 1.00 75.06 94 GLY A N 1
ATOM 690 C CA . GLY A 1 94 ? 5.930 -8.309 -11.854 1.00 75.06 94 GLY A CA 1
ATOM 691 C C . GLY A 1 94 ? 5.295 -8.926 -10.601 1.00 75.06 94 GLY A C 1
ATOM 692 O O . GLY A 1 94 ? 4.111 -9.234 -10.633 1.00 75.06 94 GLY A O 1
ATOM 693 N N . GLU A 1 95 ? 6.040 -9.130 -9.508 1.00 82.75 95 GLU A N 1
ATOM 694 C CA . GLU A 1 95 ? 5.491 -9.714 -8.273 1.00 82.75 95 GLU A CA 1
ATOM 695 C C . GLU A 1 95 ? 5.967 -8.950 -7.031 1.00 82.75 95 GLU A C 1
ATOM 697 O O . GLU A 1 95 ? 6.920 -9.322 -6.350 1.00 82.75 95 GLU A O 1
ATOM 702 N N . LEU A 1 96 ? 5.291 -7.836 -6.755 1.00 87.94 96 LEU A N 1
ATOM 703 C CA . LEU A 1 96 ? 5.593 -6.934 -5.641 1.00 87.94 96 LEU A CA 1
ATOM 704 C C . LEU A 1 96 ? 4.505 -6.864 -4.556 1.00 87.94 96 LEU A C 1
ATOM 706 O O . LEU A 1 96 ? 4.715 -6.237 -3.517 1.00 87.94 96 LEU A O 1
ATOM 710 N N . TRP A 1 97 ? 3.367 -7.538 -4.743 1.00 86.25 97 TRP A N 1
ATOM 711 C CA . TRP A 1 97 ? 2.251 -7.513 -3.790 1.00 86.25 97 TRP A CA 1
ATOM 712 C C . TRP A 1 97 ? 2.648 -7.913 -2.349 1.00 86.25 97 TRP A C 1
ATOM 714 O O . TRP A 1 97 ? 2.145 -7.274 -1.421 1.00 86.25 97 TRP A O 1
ATOM 724 N N . PRO A 1 98 ? 3.581 -8.869 -2.096 1.00 87.94 98 PRO A N 1
ATOM 725 C CA . PRO A 1 98 ? 3.969 -9.210 -0.727 1.00 87.94 98 PRO A CA 1
ATOM 726 C C . PRO A 1 98 ? 4.732 -8.076 -0.033 1.00 87.94 98 PRO A C 1
ATOM 728 O O . PRO A 1 98 ? 4.662 -7.941 1.184 1.00 87.94 98 PRO A O 1
ATOM 731 N N . ILE A 1 99 ? 5.447 -7.234 -0.791 1.00 92.56 99 ILE A N 1
ATOM 732 C CA . ILE A 1 99 ? 6.138 -6.062 -0.236 1.00 92.56 99 ILE A CA 1
ATOM 733 C C . ILE A 1 99 ? 5.119 -5.038 0.271 1.00 92.56 99 ILE A C 1
ATOM 735 O O . ILE A 1 99 ? 5.315 -4.486 1.350 1.00 92.56 99 ILE A O 1
ATOM 739 N N . LEU A 1 100 ? 4.013 -4.830 -0.451 1.00 92.25 100 LEU A N 1
ATOM 740 C CA . LEU A 1 100 ? 2.920 -3.961 0.000 1.00 92.25 100 LEU A CA 1
ATOM 741 C C . LEU A 1 100 ? 2.240 -4.509 1.260 1.00 92.25 100 LEU A C 1
ATOM 743 O O . LEU A 1 100 ? 1.992 -3.759 2.204 1.00 92.25 100 LEU A O 1
ATOM 747 N N . ALA A 1 101 ? 1.992 -5.821 1.308 1.00 88.44 101 ALA A N 1
ATOM 748 C CA . ALA A 1 101 ? 1.428 -6.462 2.493 1.00 88.44 101 ALA A CA 1
ATOM 749 C C . ALA A 1 101 ? 2.335 -6.290 3.727 1.00 88.44 101 ALA A C 1
ATOM 751 O O . ALA A 1 101 ? 1.843 -5.986 4.815 1.00 88.44 101 ALA A O 1
ATOM 752 N N . ASP A 1 102 ? 3.653 -6.403 3.551 1.00 89.50 102 ASP A N 1
ATOM 753 C CA . ASP A 1 102 ? 4.633 -6.229 4.627 1.00 89.50 102 ASP A CA 1
ATOM 754 C C . ASP A 1 102 ? 4.855 -4.761 5.017 1.00 89.50 102 ASP A C 1
ATOM 756 O O . ASP A 1 102 ? 5.073 -4.463 6.194 1.00 89.50 102 ASP A O 1
ATOM 760 N N . ALA A 1 103 ? 4.735 -3.825 4.070 1.00 91.75 103 ALA A N 1
ATOM 761 C CA . ALA A 1 103 ? 4.780 -2.388 4.350 1.00 91.75 103 ALA A CA 1
ATOM 762 C C . ALA A 1 103 ? 3.684 -1.968 5.344 1.00 91.75 103 ALA A C 1
ATOM 764 O O . ALA A 1 103 ? 3.886 -1.067 6.162 1.00 91.75 103 ALA A O 1
ATOM 765 N N . ALA A 1 104 ? 2.547 -2.664 5.331 1.00 89.12 104 ALA A N 1
ATOM 766 C CA . ALA A 1 104 ? 1.472 -2.458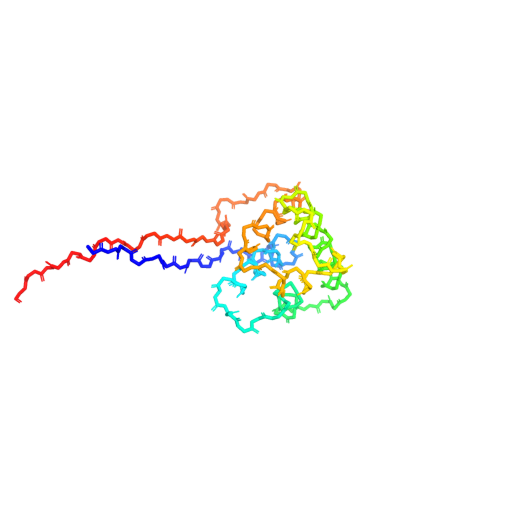 6.291 1.00 89.12 104 ALA A CA 1
ATOM 767 C C . ALA A 1 104 ? 1.940 -2.721 7.730 1.00 89.12 104 ALA A C 1
ATOM 769 O O . ALA A 1 104 ? 1.758 -1.873 8.599 1.00 89.12 104 ALA A O 1
ATOM 770 N N . TYR A 1 105 ? 2.613 -3.850 7.971 1.00 87.69 105 TYR A N 1
ATOM 771 C CA . TYR A 1 105 ? 3.157 -4.202 9.286 1.00 87.69 105 TYR A CA 1
ATOM 772 C C . TYR A 1 105 ? 4.335 -3.313 9.690 1.00 87.69 105 TYR A C 1
ATOM 774 O O . TYR A 1 105 ? 4.512 -3.006 10.865 1.00 87.69 105 TYR A O 1
ATOM 782 N N . PHE A 1 106 ? 5.140 -2.879 8.720 1.00 87.38 106 PHE A N 1
ATOM 783 C CA . PHE A 1 106 ? 6.266 -1.986 8.978 1.00 87.38 106 PHE A CA 1
ATOM 784 C C . PHE A 1 106 ? 5.813 -0.593 9.445 1.00 87.38 106 PHE A C 1
ATOM 786 O O . PHE A 1 106 ? 6.414 0.003 10.344 1.00 87.38 106 PHE A O 1
ATOM 793 N N . THR A 1 107 ? 4.748 -0.069 8.837 1.00 87.06 107 THR A N 1
ATOM 794 C CA . THR A 1 107 ? 4.230 1.277 9.124 1.00 87.06 107 THR A CA 1
ATOM 795 C C . THR A 1 107 ? 3.255 1.297 10.297 1.00 87.06 107 THR A C 1
ATOM 797 O O . THR A 1 107 ? 3.268 2.239 11.089 1.00 87.06 107 THR A O 1
ATOM 800 N N . TYR A 1 108 ? 2.427 0.262 10.445 1.00 86.62 108 TYR A N 1
ATOM 801 C CA . TYR A 1 108 ? 1.424 0.178 11.497 1.00 86.62 108 TYR A CA 1
ATOM 802 C C . TYR A 1 108 ? 2.003 -0.470 12.759 1.00 86.62 108 TYR A C 1
ATOM 804 O O . TYR A 1 108 ? 1.980 -1.683 12.939 1.00 86.62 108 TYR A O 1
ATOM 812 N N . ARG A 1 109 ? 2.540 0.366 13.654 1.00 82.81 109 ARG A N 1
ATOM 813 C CA . ARG A 1 109 ? 3.246 -0.051 14.882 1.00 82.81 109 ARG A CA 1
ATOM 814 C C . ARG A 1 109 ? 2.324 -0.364 16.070 1.00 82.81 109 ARG A C 1
ATOM 816 O O . ARG A 1 109 ? 2.715 -0.163 17.218 1.00 82.81 109 ARG A O 1
ATOM 823 N N . HIS A 1 110 ? 1.105 -0.818 15.800 1.00 85.88 110 HIS A N 1
ATOM 824 C CA . HIS A 1 110 ? 0.106 -1.154 16.814 1.00 85.88 110 HIS A CA 1
ATOM 825 C C . HIS A 1 110 ? -0.374 -2.593 16.647 1.00 85.88 110 HIS A C 1
ATOM 827 O O . HIS A 1 110 ? -0.266 -3.172 15.565 1.00 85.88 110 HIS A O 1
ATOM 833 N N . ASP A 1 111 ? -0.936 -3.153 17.718 1.00 86.25 111 ASP A N 1
ATOM 834 C CA . ASP A 1 111 ? -1.564 -4.466 17.659 1.00 86.25 111 ASP A CA 1
ATOM 835 C C . ASP A 1 111 ? -2.725 -4.452 16.667 1.00 86.25 111 ASP A C 1
ATOM 837 O O . ASP A 1 111 ? -3.609 -3.595 16.712 1.00 86.25 111 ASP A O 1
ATOM 841 N N . ILE A 1 112 ? -2.723 -5.431 15.769 1.00 86.50 112 ILE A N 1
ATOM 842 C CA . ILE A 1 112 ? -3.770 -5.606 14.770 1.00 86.50 112 ILE A CA 1
ATOM 843 C C . ILE A 1 112 ? -4.802 -6.578 15.349 1.00 86.50 112 ILE A C 1
ATOM 845 O O . ILE A 1 112 ? -4.470 -7.744 15.587 1.00 86.50 112 ILE A O 1
ATOM 849 N N . PRO A 1 113 ? -6.060 -6.152 15.570 1.00 88.62 113 PRO A N 1
ATOM 850 C CA . PRO A 1 113 ? -7.096 -7.047 16.067 1.00 88.62 113 PRO A CA 1
ATOM 851 C C . PRO A 1 113 ? -7.295 -8.236 15.125 1.00 88.62 113 PRO A C 1
ATOM 853 O O . PRO A 1 113 ? -7.299 -8.067 13.909 1.00 88.62 113 PRO A O 1
ATOM 856 N N . VAL A 1 114 ? -7.549 -9.427 15.676 1.00 86.50 114 VAL A N 1
ATOM 857 C CA . VAL A 1 114 ? -7.689 -10.698 14.924 1.00 86.50 114 VAL A CA 1
ATOM 858 C C . VAL A 1 114 ? -8.818 -10.718 13.882 1.00 86.50 114 VAL A C 1
ATOM 860 O O . VAL A 1 114 ? -8.877 -11.606 13.023 1.00 86.50 114 VAL A O 1
ATOM 863 N N . THR A 1 115 ? -9.741 -9.761 13.979 1.00 88.94 115 THR A N 1
ATOM 864 C CA . THR A 1 115 ? -10.808 -9.506 13.006 1.00 88.94 115 THR A CA 1
ATOM 865 C C . THR A 1 115 ? -10.281 -8.895 11.707 1.00 88.94 115 THR A C 1
ATOM 867 O O . THR A 1 115 ? -10.967 -8.966 10.690 1.00 88.94 115 THR A O 1
ATOM 870 N N . ASN A 1 116 ? -9.065 -8.346 11.724 1.00 91.94 116 ASN A N 1
ATOM 871 C CA . ASN A 1 116 ? -8.378 -7.774 10.578 1.00 91.94 116 ASN A CA 1
ATOM 872 C C . ASN A 1 116 ? -7.359 -8.767 10.028 1.00 91.94 116 ASN A C 1
ATOM 874 O O . ASN A 1 116 ? -6.627 -9.409 10.785 1.00 91.94 116 ASN A O 1
ATOM 878 N N . ARG A 1 117 ? -7.314 -8.920 8.704 1.00 92.31 117 ARG A N 1
ATOM 879 C CA . ARG A 1 117 ? -6.429 -9.888 8.046 1.00 92.31 117 ARG A CA 1
ATOM 880 C C . ARG A 1 117 ? -5.889 -9.328 6.735 1.00 92.31 117 ARG A C 1
ATOM 882 O O . ARG A 1 117 ? -6.680 -8.759 5.982 1.00 92.31 117 ARG A O 1
ATOM 889 N N . PRO A 1 118 ? -4.604 -9.554 6.418 1.00 92.06 118 PRO A N 1
ATOM 890 C CA . PRO A 1 118 ? -4.066 -9.204 5.112 1.00 92.06 118 PRO A CA 1
ATOM 891 C C . PRO A 1 118 ? -4.710 -10.058 4.013 1.00 92.06 118 PRO A C 1
ATOM 893 O O . PRO A 1 118 ? -5.180 -11.181 4.261 1.00 92.06 118 PRO A O 1
ATOM 896 N N . GLY A 1 119 ? -4.693 -9.522 2.794 1.00 90.88 119 GLY A N 1
ATOM 897 C CA . GLY A 1 119 ? -5.037 -10.272 1.594 1.00 90.88 119 GLY A CA 1
ATOM 898 C C . GLY A 1 119 ? -4.035 -11.400 1.345 1.00 90.88 119 GLY A C 1
ATOM 899 O O . GLY A 1 119 ? -2.872 -11.325 1.751 1.00 90.88 119 GLY A O 1
ATOM 900 N N . ARG A 1 120 ? -4.490 -12.493 0.732 1.00 90.25 120 ARG A N 1
ATOM 901 C CA . ARG A 1 120 ? -3.652 -13.676 0.479 1.00 90.25 120 ARG A CA 1
ATOM 902 C C . ARG A 1 120 ? -4.171 -14.504 -0.684 1.00 90.25 120 ARG A C 1
ATOM 904 O O . ARG A 1 120 ? -5.377 -14.580 -0.910 1.00 90.25 120 ARG A O 1
ATOM 911 N N . TYR A 1 121 ? -3.259 -15.205 -1.345 1.00 86.31 121 TYR A N 1
ATOM 912 C CA . TYR A 1 121 ? -3.621 -16.301 -2.232 1.00 86.31 121 TYR A CA 1
ATOM 913 C C . TYR A 1 121 ? -3.950 -17.547 -1.413 1.00 86.31 121 TYR A C 1
ATOM 915 O O . TYR A 1 121 ? -3.206 -17.939 -0.515 1.00 86.31 121 TYR A O 1
ATOM 923 N N . GLU A 1 122 ? -5.070 -18.174 -1.732 1.00 86.75 122 GLU A N 1
ATOM 924 C CA . GLU A 1 122 ? -5.487 -19.448 -1.166 1.00 86.75 122 GLU A CA 1
ATOM 925 C C . GLU A 1 122 ? -5.646 -20.455 -2.303 1.00 86.75 122 GLU A C 1
ATOM 927 O O . GLU A 1 122 ? -5.986 -20.108 -3.435 1.00 86.75 122 GLU A O 1
ATOM 932 N N . THR A 1 123 ? -5.397 -21.727 -2.012 1.00 81.06 123 THR A N 1
ATOM 933 C CA . THR A 1 123 ? -5.790 -22.798 -2.920 1.00 81.06 123 THR A CA 1
ATOM 934 C C . THR A 1 123 ? -7.298 -22.982 -2.829 1.00 81.06 123 THR A C 1
ATOM 936 O O . THR A 1 123 ? -7.850 -23.123 -1.733 1.00 81.06 123 THR A O 1
ATOM 939 N N . ALA A 1 124 ? -7.975 -22.998 -3.978 1.00 67.19 124 ALA A N 1
ATOM 940 C CA . ALA A 1 124 ? -9.382 -23.365 -4.006 1.00 67.19 124 ALA A CA 1
ATOM 941 C C . ALA A 1 124 ? -9.553 -24.756 -3.361 1.00 67.19 124 ALA A C 1
ATOM 943 O O . ALA A 1 124 ? -8.756 -25.662 -3.653 1.00 67.19 124 ALA A O 1
ATOM 944 N N . PRO A 1 125 ? -10.555 -24.952 -2.480 1.00 62.19 125 PRO A N 1
ATOM 945 C CA . PRO A 1 125 ? -10.853 -26.280 -1.969 1.00 62.19 125 PRO A CA 1
ATOM 946 C C . PRO A 1 125 ? -11.118 -27.211 -3.160 1.00 62.19 125 PRO A C 1
ATOM 948 O O . PRO A 1 125 ? -11.704 -26.763 -4.151 1.00 62.19 125 PRO A O 1
ATOM 951 N N . PRO A 1 126 ? -10.682 -28.485 -3.109 1.00 57.53 126 PRO A N 1
ATOM 952 C CA . PRO A 1 126 ? -10.957 -29.418 -4.190 1.00 57.53 126 PRO A CA 1
ATOM 953 C C . PRO A 1 126 ? -12.467 -29.438 -4.405 1.00 57.53 126 PRO A C 1
ATOM 955 O O . PRO A 1 126 ? -13.228 -29.716 -3.474 1.00 57.53 126 PRO A O 1
ATOM 958 N N . THR A 1 127 ? -12.904 -29.098 -5.618 1.00 59.19 127 THR A N 1
ATOM 959 C CA . THR A 1 127 ? -14.292 -29.263 -6.023 1.00 59.19 127 THR A CA 1
ATOM 960 C C . THR A 1 127 ? -14.615 -30.737 -5.846 1.00 59.19 127 THR A C 1
ATOM 962 O O . THR A 1 127 ? -14.198 -31.585 -6.634 1.00 59.19 127 THR A O 1
ATOM 965 N N . SER A 1 128 ? -15.317 -31.061 -4.760 1.00 52.28 128 SER A N 1
ATOM 966 C CA . SER A 1 128 ? -15.940 -32.365 -4.613 1.00 52.28 128 SER A CA 1
ATOM 967 C C . SER A 1 128 ? -16.935 -32.452 -5.754 1.00 52.28 128 SER A C 1
ATOM 969 O O . SER A 1 128 ? -18.009 -31.859 -5.698 1.00 52.28 128 SER A O 1
ATOM 971 N N . SER A 1 129 ? -16.527 -33.119 -6.831 1.00 47.91 129 SER A N 1
ATOM 972 C CA . SER A 1 129 ? -17.428 -33.558 -7.881 1.00 47.91 129 SER A CA 1
ATOM 973 C C . SER A 1 129 ? -18.337 -34.586 -7.223 1.00 47.91 129 SER A C 1
ATOM 975 O O . SER A 1 129 ? -18.037 -35.777 -7.180 1.00 47.91 129 SER A O 1
ATOM 977 N N . ALA A 1 130 ? -19.401 -34.095 -6.592 1.00 48.69 130 ALA A N 1
ATOM 978 C CA . ALA A 1 130 ? -20.526 -34.914 -6.216 1.00 48.69 130 ALA A CA 1
ATOM 979 C C . ALA A 1 130 ? -21.133 -35.397 -7.532 1.00 48.69 130 ALA A C 1
ATOM 981 O O . ALA A 1 130 ? -21.749 -34.630 -8.269 1.00 48.69 130 ALA A O 1
ATOM 982 N N . SER A 1 131 ? -20.837 -36.655 -7.841 1.00 49.88 131 SER A N 1
ATOM 983 C CA . SER A 1 131 ? -21.439 -37.421 -8.923 1.00 49.88 131 SER A CA 1
ATOM 984 C C . SER A 1 131 ? -22.957 -37.257 -8.891 1.00 49.88 131 SER A C 1
ATOM 986 O O . SER A 1 131 ? -23.562 -37.513 -7.849 1.00 49.88 131 SER A O 1
ATOM 988 N N . GLN A 1 132 ? -23.547 -36.883 -10.024 1.00 40.44 132 GLN A N 1
ATOM 989 C CA . GLN A 1 132 ? -24.891 -37.288 -10.432 1.00 40.44 132 GLN A CA 1
ATOM 990 C C . GLN A 1 132 ? -24.859 -37.594 -11.924 1.00 40.44 132 GLN A C 1
ATOM 992 O O . GLN A 1 132 ? -24.257 -36.785 -12.666 1.00 40.44 132 GLN A O 1
#